Protein AF-A0A1J0M1A1-F1 (afdb_monomer_lite)

pLDDT: mean 91.73, std 4.63, range [64.81, 96.44]

Structure (mmCIF, N/CA/C/O backbone):
data_AF-A0A1J0M1A1-F1
#
_entry.id   AF-A0A1J0M1A1-F1
#
loop_
_atom_site.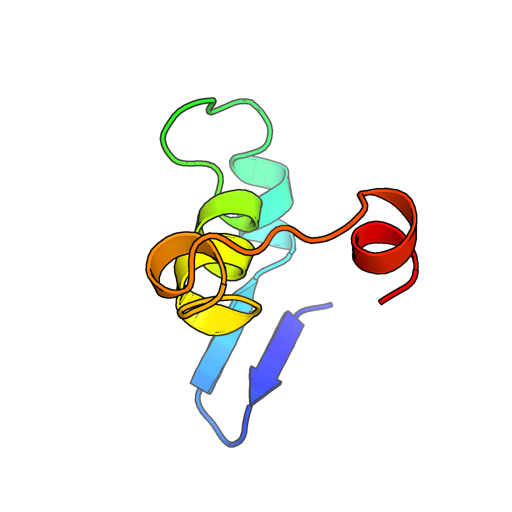group_PDB
_atom_site.id
_atom_site.type_symbol
_atom_site.label_atom_id
_atom_site.label_alt_id
_atom_site.label_comp_id
_atom_site.label_asym_id
_atom_site.label_entity_id
_atom_site.label_seq_id
_atom_site.pdbx_PDB_ins_code
_atom_site.Cartn_x
_atom_site.Cartn_y
_atom_site.Cartn_z
_atom_site.occupancy
_atom_site.B_iso_or_equiv
_atom_site.auth_seq_id
_atom_site.auth_comp_id
_atom_site.auth_asym_id
_atom_site.auth_atom_id
_atom_site.pdbx_PDB_model_num
ATOM 1 N N . ALA A 1 1 ? -6.603 -12.264 6.151 1.00 64.81 1 ALA A N 1
ATOM 2 C CA . ALA A 1 1 ? -5.306 -12.393 5.459 1.00 64.81 1 ALA A CA 1
ATOM 3 C C . ALA A 1 1 ? -4.488 -11.163 5.807 1.00 64.81 1 ALA A C 1
ATOM 5 O O . ALA A 1 1 ? -5.086 -10.104 5.859 1.00 64.81 1 ALA A O 1
ATOM 6 N N . ASN A 1 2 ? -3.195 -11.294 6.085 1.00 83.25 2 ASN A N 1
ATOM 7 C CA . ASN A 1 2 ? -2.307 -10.167 6.382 1.00 83.25 2 ASN A CA 1
ATOM 8 C C . ASN A 1 2 ? -1.063 -10.310 5.505 1.00 83.25 2 ASN A C 1
ATOM 10 O O . ASN A 1 2 ? -0.608 -11.436 5.295 1.00 83.25 2 ASN A O 1
ATOM 14 N N . ILE A 1 3 ? -0.534 -9.200 4.994 1.00 83.62 3 ILE A N 1
ATOM 15 C CA . ILE A 1 3 ? 0.713 -9.212 4.225 1.00 83.62 3 ILE A CA 1
ATOM 16 C C . ILE A 1 3 ? 1.853 -8.942 5.201 1.00 83.62 3 ILE A C 1
ATOM 18 O O . ILE A 1 3 ? 1.927 -7.868 5.799 1.00 83.62 3 ILE A O 1
ATOM 22 N N . MET A 1 4 ? 2.729 -9.931 5.357 1.00 90.94 4 MET A N 1
ATOM 23 C CA . MET A 1 4 ? 3.933 -9.862 6.182 1.00 90.94 4 MET A CA 1
ATOM 24 C C . MET A 1 4 ? 5.160 -9.873 5.275 1.00 90.94 4 MET A C 1
ATOM 26 O O . MET A 1 4 ? 5.176 -10.571 4.260 1.00 90.94 4 MET A O 1
ATOM 30 N N . PHE A 1 5 ? 6.211 -9.157 5.659 1.00 88.19 5 PHE A N 1
ATOM 31 C CA . PHE A 1 5 ? 7.526 -9.326 5.053 1.00 88.19 5 PHE A CA 1
ATOM 32 C C . PHE A 1 5 ? 8.570 -9.462 6.148 1.00 88.19 5 PHE A C 1
ATOM 34 O O . PHE A 1 5 ? 8.781 -8.537 6.930 1.00 88.19 5 PHE A O 1
ATOM 41 N N . LYS A 1 6 ? 9.219 -10.630 6.191 1.00 88.94 6 LYS A N 1
ATOM 42 C CA . LYS A 1 6 ? 9.978 -11.074 7.366 1.00 88.94 6 LYS A CA 1
ATOM 43 C C . LYS A 1 6 ? 9.060 -11.035 8.599 1.00 88.94 6 LYS A C 1
ATOM 45 O O . LYS A 1 6 ? 8.048 -11.730 8.588 1.00 88.94 6 LYS A O 1
ATOM 50 N N . ASP A 1 7 ? 9.367 -10.184 9.574 1.00 89.06 7 ASP A N 1
ATOM 51 C CA . ASP A 1 7 ? 8.612 -10.016 10.821 1.00 89.06 7 ASP A CA 1
ATOM 52 C C . ASP A 1 7 ? 7.766 -8.729 10.847 1.00 89.06 7 ASP A C 1
ATOM 54 O O . ASP A 1 7 ? 7.021 -8.492 11.798 1.00 89.06 7 ASP A O 1
ATOM 58 N N . ASP A 1 8 ? 7.836 -7.911 9.791 1.00 87.94 8 ASP A N 1
ATOM 59 C CA . ASP A 1 8 ? 7.082 -6.665 9.703 1.00 87.94 8 ASP A CA 1
ATOM 60 C C . ASP A 1 8 ? 5.705 -6.910 9.077 1.00 87.94 8 ASP A C 1
ATOM 62 O O . ASP A 1 8 ? 5.579 -7.416 7.955 1.00 87.94 8 ASP A O 1
ATOM 66 N N . LEU A 1 9 ? 4.657 -6.497 9.793 1.00 89.12 9 LEU A N 1
ATOM 67 C CA . LEU A 1 9 ? 3.303 -6.416 9.253 1.00 89.12 9 LEU A CA 1
ATOM 68 C C . LEU A 1 9 ? 3.228 -5.238 8.282 1.00 89.12 9 LEU A C 1
ATOM 70 O O . LEU A 1 9 ? 3.300 -4.080 8.691 1.00 89.12 9 LEU A O 1
ATOM 74 N N . LEU A 1 10 ? 3.082 -5.541 6.993 1.00 90.81 10 LEU A N 1
ATOM 75 C CA . LEU A 1 10 ? 3.013 -4.526 5.947 1.00 90.81 10 LEU A CA 1
ATOM 76 C C . LEU A 1 10 ? 1.582 -4.095 5.632 1.00 90.81 10 LEU A C 1
ATOM 78 O O . LEU A 1 10 ? 1.369 -2.920 5.350 1.00 90.81 10 LEU A O 1
ATOM 82 N N . LEU A 1 11 ? 0.621 -5.022 5.669 1.00 93.06 11 LEU A N 1
ATOM 83 C CA . LEU A 1 11 ? -0.798 -4.717 5.479 1.00 93.06 11 LEU A CA 1
ATOM 84 C C . LEU A 1 11 ? -1.666 -5.597 6.375 1.00 93.06 11 LEU A C 1
ATOM 86 O O . LEU A 1 11 ? -1.605 -6.828 6.314 1.00 93.06 11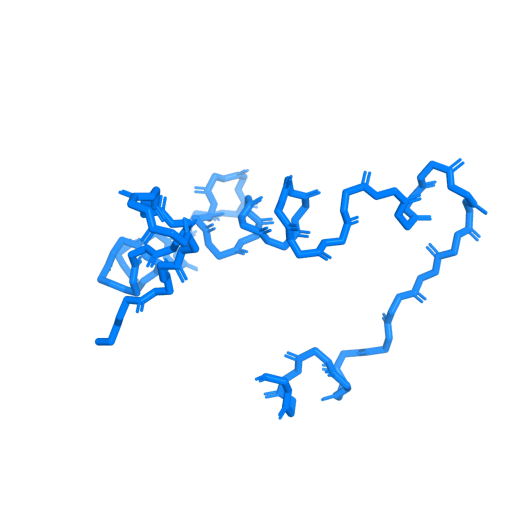 LEU A O 1
ATOM 90 N N . ASP A 1 12 ? -2.538 -4.947 7.138 1.00 93.88 12 ASP A N 1
ATOM 91 C CA . ASP A 1 12 ? -3.656 -5.579 7.827 1.00 93.88 12 ASP A CA 1
ATOM 92 C C . ASP A 1 12 ? -4.928 -5.394 6.990 1.00 93.88 12 ASP A C 1
ATOM 94 O O . ASP A 1 12 ? -5.448 -4.284 6.845 1.00 93.88 12 ASP A O 1
ATOM 98 N N . VAL A 1 13 ? -5.452 -6.488 6.431 1.00 92.31 13 VAL A N 1
ATOM 99 C CA . VAL A 1 13 ? -6.637 -6.421 5.561 1.00 92.31 13 VAL A CA 1
ATOM 100 C C . VAL A 1 13 ? -7.879 -5.991 6.338 1.00 92.31 13 VAL A C 1
ATOM 102 O O . VAL A 1 13 ? -8.768 -5.367 5.763 1.00 92.31 13 VAL A O 1
ATOM 105 N N . LYS A 1 14 ? -7.949 -6.263 7.647 1.00 94.25 14 LYS A N 1
ATOM 106 C CA . LYS A 1 14 ? -9.074 -5.802 8.461 1.00 94.25 14 LYS A CA 1
ATOM 107 C C . LYS A 1 14 ? -9.070 -4.278 8.547 1.00 94.25 14 LYS A C 1
ATOM 109 O O . LYS A 1 14 ? -10.082 -3.661 8.238 1.00 94.25 14 LYS A O 1
ATOM 114 N N . LYS A 1 15 ? -7.912 -3.671 8.827 1.00 93.88 15 LYS A N 1
ATOM 115 C CA . LYS A 1 15 ? -7.761 -2.205 8.812 1.00 93.88 15 LYS A CA 1
ATOM 116 C C . LYS A 1 15 ? -8.039 -1.599 7.437 1.00 93.88 15 LYS A C 1
ATOM 118 O O . LYS A 1 15 ? -8.657 -0.540 7.353 1.00 93.88 15 LYS A O 1
ATOM 123 N N . ALA A 1 16 ? -7.642 -2.276 6.360 1.00 94.12 16 ALA A N 1
ATOM 124 C CA . ALA A 1 16 ? -7.967 -1.854 4.997 1.00 94.12 16 ALA A CA 1
ATOM 125 C C . ALA A 1 16 ? -9.476 -1.826 4.726 1.00 94.12 16 ALA A C 1
ATOM 127 O O . ALA A 1 16 ? -9.977 -0.880 4.120 1.00 94.12 16 ALA A O 1
ATOM 128 N N . ILE A 1 17 ? -10.216 -2.827 5.208 1.00 95.06 17 ILE A N 1
ATOM 129 C CA . ILE A 1 17 ? -11.678 -2.856 5.098 1.00 95.06 17 ILE A CA 1
ATOM 130 C C . ILE A 1 17 ? -12.310 -1.781 5.989 1.00 95.06 17 ILE A C 1
ATOM 132 O O . ILE A 1 17 ? -13.219 -1.082 5.541 1.00 95.06 17 ILE A O 1
ATOM 136 N N . ASP A 1 18 ? -11.816 -1.615 7.214 1.00 96.44 18 ASP A N 1
ATOM 137 C CA . ASP A 1 18 ? -12.350 -0.654 8.183 1.00 96.44 18 ASP A CA 1
ATOM 138 C C . ASP A 1 18 ? -12.179 0.799 7.698 1.00 96.44 18 ASP A C 1
ATOM 140 O O . ASP A 1 18 ? -13.058 1.636 7.897 1.00 96.44 18 ASP A O 1
ATOM 144 N N . THR A 1 19 ? -11.087 1.091 6.986 1.00 96.44 19 THR A N 1
ATOM 145 C CA . THR A 1 19 ? -10.769 2.428 6.449 1.00 96.44 19 THR A CA 1
ATOM 146 C C . THR A 1 19 ? -11.204 2.637 4.995 1.00 96.44 19 THR A C 1
ATOM 148 O O . THR A 1 19 ? -10.922 3.683 4.416 1.00 96.44 19 THR A O 1
ATOM 151 N N . LYS A 1 20 ? -11.947 1.699 4.387 1.00 92.19 20 LYS A N 1
ATOM 152 C CA . LYS A 1 20 ? -12.318 1.748 2.955 1.00 92.19 20 LYS A CA 1
ATOM 153 C C . LYS A 1 20 ? -13.094 3.001 2.525 1.00 92.19 20 LYS A C 1
ATOM 155 O O . LYS A 1 20 ? -13.141 3.309 1.340 1.00 92.19 20 LYS A O 1
ATOM 160 N N . GLY A 1 21 ? -13.760 3.671 3.467 1.00 94.50 21 GLY A N 1
ATOM 161 C CA . GLY A 1 21 ? -14.516 4.902 3.22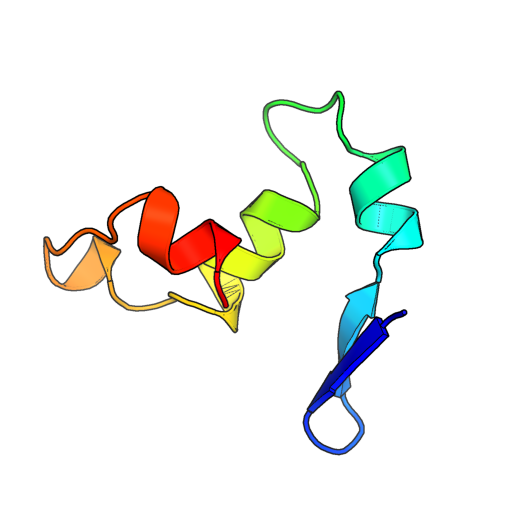1 1.00 94.50 21 GLY A CA 1
ATOM 162 C C . GLY A 1 21 ? -13.697 6.186 3.368 1.00 94.50 21 GLY A C 1
ATOM 163 O O . GLY A 1 21 ? -14.177 7.245 2.969 1.00 94.50 21 GLY A O 1
ATOM 164 N N . ASP A 1 22 ? -12.490 6.115 3.934 1.00 94.88 22 ASP A N 1
ATOM 165 C CA . ASP A 1 22 ? -11.627 7.281 4.115 1.00 94.88 22 ASP A CA 1
ATOM 166 C C . ASP A 1 22 ? -10.850 7.559 2.822 1.00 94.88 22 ASP A C 1
ATOM 168 O O . ASP A 1 22 ? -9.964 6.804 2.421 1.00 94.88 22 ASP A O 1
ATOM 172 N N . GLN A 1 23 ? -11.189 8.665 2.162 1.00 91.25 23 GLN A N 1
ATOM 173 C CA . GLN A 1 23 ? -10.548 9.077 0.913 1.00 91.25 23 GLN A CA 1
ATOM 174 C C . GLN A 1 23 ? -9.095 9.534 1.102 1.00 91.25 23 GLN A C 1
ATOM 176 O O . GLN A 1 23 ? -8.308 9.447 0.163 1.00 91.25 23 GLN A O 1
ATOM 181 N N . MET A 1 24 ? -8.732 10.024 2.290 1.00 92.25 24 MET A N 1
ATOM 182 C CA . MET A 1 24 ? -7.416 10.606 2.567 1.00 92.25 24 MET A CA 1
ATOM 183 C C . MET A 1 24 ? -6.480 9.614 3.261 1.00 92.25 24 MET A C 1
ATOM 185 O O . MET A 1 24 ? -5.279 9.616 2.989 1.00 92.25 24 MET A O 1
ATOM 189 N N . ASN A 1 25 ? -7.019 8.756 4.135 1.00 93.06 25 ASN A N 1
ATOM 190 C CA . ASN A 1 25 ? -6.239 7.853 4.989 1.00 93.06 25 ASN A CA 1
ATOM 191 C C . ASN A 1 25 ? -6.628 6.373 4.861 1.00 93.06 25 ASN A C 1
ATOM 193 O O . ASN A 1 25 ? -6.476 5.616 5.816 1.00 93.06 25 ASN A O 1
ATOM 197 N N . SER A 1 26 ? -7.098 5.938 3.691 1.00 95.00 26 SER A N 1
ATOM 198 C CA . SER A 1 26 ? -7.283 4.510 3.414 1.00 95.00 26 SER A CA 1
ATOM 199 C C . SER A 1 26 ? -5.973 3.739 3.612 1.00 95.00 26 SER A C 1
ATOM 201 O O . SER A 1 26 ? -4.973 4.010 2.940 1.00 95.00 26 SER A O 1
ATOM 203 N N . GLU A 1 27 ? -5.993 2.741 4.496 1.00 95.06 27 GLU A N 1
ATOM 204 C CA . GLU A 1 27 ? -4.842 1.875 4.782 1.00 95.06 27 GLU A CA 1
ATOM 205 C C . GLU A 1 27 ? -4.355 1.167 3.506 1.00 95.06 27 GLU A C 1
ATOM 207 O O . GLU A 1 27 ? -3.155 1.026 3.274 1.00 95.06 27 GLU A O 1
ATOM 212 N N . LEU A 1 28 ? -5.287 0.783 2.623 1.00 94.25 28 LEU A N 1
ATOM 213 C CA . LEU A 1 28 ? -4.964 0.142 1.347 1.00 94.25 28 LEU A CA 1
ATOM 214 C C . LEU A 1 28 ? -4.141 1.071 0.447 1.00 94.25 28 LEU A C 1
ATOM 216 O O . LEU A 1 28 ? -3.146 0.653 -0.148 1.00 94.25 28 LEU A O 1
ATOM 220 N N . PHE A 1 29 ? -4.532 2.344 0.366 1.00 94.75 29 PHE A N 1
ATOM 221 C CA . PHE A 1 29 ? -3.798 3.321 -0.432 1.00 94.75 29 PHE A CA 1
ATOM 222 C C . PHE A 1 29 ? -2.428 3.636 0.177 1.00 94.75 29 PHE A C 1
ATOM 224 O O . PHE A 1 29 ? -1.439 3.733 -0.553 1.00 94.75 29 PHE A O 1
ATOM 231 N N . GLN A 1 30 ? -2.344 3.746 1.506 1.00 94.81 30 GLN A N 1
ATOM 232 C CA . GLN A 1 30 ? -1.072 3.946 2.202 1.00 94.81 30 GLN A CA 1
ATOM 233 C C . GLN A 1 30 ? -0.103 2.789 1.941 1.00 94.81 30 GLN A C 1
ATOM 235 O O . GLN A 1 30 ? 1.053 3.028 1.596 1.00 94.81 30 GLN A O 1
ATOM 240 N N . PHE A 1 31 ? -0.574 1.542 1.993 1.00 94.75 31 PHE A N 1
ATOM 241 C CA . PHE A 1 31 ? 0.240 0.377 1.647 1.00 94.75 31 PHE A CA 1
ATOM 242 C C . PHE A 1 31 ? 0.758 0.427 0.203 1.00 94.75 31 PHE A C 1
ATOM 244 O O . PHE A 1 31 ? 1.955 0.222 -0.027 1.00 94.75 31 PHE A O 1
ATOM 251 N N . PHE A 1 32 ? -0.098 0.753 -0.774 1.00 94.25 32 PHE A N 1
ATOM 252 C CA . PHE A 1 32 ? 0.343 0.878 -2.165 1.00 94.25 32 PHE A CA 1
ATOM 253 C C . PHE A 1 32 ? 1.379 1.984 -2.355 1.00 94.25 32 PHE A C 1
ATOM 255 O O . PHE A 1 32 ? 2.378 1.772 -3.044 1.00 94.25 32 PHE A O 1
ATOM 262 N N . ARG A 1 33 ? 1.181 3.139 -1.718 1.00 93.00 33 ARG A N 1
ATOM 263 C CA . ARG A 1 33 ? 2.098 4.275 -1.814 1.00 93.00 33 ARG A CA 1
ATOM 264 C C . ARG A 1 33 ? 3.428 4.009 -1.117 1.00 93.00 33 ARG A C 1
ATOM 266 O O . ARG A 1 33 ? 4.462 4.334 -1.681 1.00 93.00 33 ARG A O 1
ATOM 273 N N . ASP A 1 34 ? 3.415 3.448 0.087 1.00 93.69 34 ASP A N 1
ATOM 274 C CA . ASP A 1 34 ? 4.591 3.448 0.963 1.00 93.69 34 ASP A CA 1
ATOM 275 C C . ASP A 1 34 ? 5.369 2.127 0.921 1.00 93.69 34 ASP A C 1
ATOM 277 O O . ASP A 1 34 ? 6.570 2.114 1.205 1.00 93.69 34 ASP A O 1
ATOM 281 N N . LYS A 1 35 ? 4.712 1.014 0.563 1.00 92.94 35 LYS A N 1
ATOM 282 C CA . LYS A 1 35 ? 5.306 -0.333 0.587 1.00 92.94 35 LYS A CA 1
ATOM 283 C C . LYS A 1 35 ? 5.345 -0.993 -0.790 1.00 92.94 35 LYS A C 1
ATOM 285 O O . LYS A 1 35 ? 6.423 -1.412 -1.202 1.00 92.94 35 LYS A O 1
ATOM 290 N N . ALA A 1 36 ? 4.221 -1.064 -1.509 1.00 92.25 36 ALA A N 1
ATOM 291 C CA . ALA A 1 36 ? 4.166 -1.786 -2.786 1.00 92.25 36 ALA A CA 1
ATOM 292 C C . ALA A 1 36 ? 4.846 -1.017 -3.934 1.00 92.25 36 ALA A C 1
ATOM 294 O O . ALA A 1 36 ? 5.646 -1.582 -4.678 1.00 92.25 36 ALA A O 1
ATOM 295 N N . PHE A 1 37 ? 4.578 0.289 -4.057 1.00 94.00 37 PHE A N 1
ATOM 296 C CA . PHE A 1 37 ? 5.030 1.118 -5.181 1.00 94.00 37 PHE A CA 1
ATOM 297 C C . PHE A 1 37 ? 5.724 2.442 -4.771 1.00 94.00 37 PHE A C 1
ATOM 299 O O . PHE A 1 37 ? 5.484 3.481 -5.393 1.00 94.00 37 PHE A O 1
ATOM 306 N N . PRO A 1 38 ? 6.665 2.450 -3.802 1.00 92.81 38 PRO A N 1
ATOM 307 C CA . PRO A 1 38 ? 7.190 3.676 -3.178 1.00 92.81 38 PRO A CA 1
ATOM 308 C C . PRO A 1 38 ? 7.999 4.605 -4.082 1.00 92.81 38 PRO A C 1
ATOM 310 O O . PRO A 1 38 ? 8.236 5.770 -3.752 1.00 92.81 38 PRO A O 1
ATOM 313 N N . THR A 1 39 ? 8.474 4.105 -5.221 1.00 93.31 39 THR A N 1
ATOM 314 C CA . THR A 1 39 ? 9.342 4.867 -6.130 1.00 93.31 39 THR A CA 1
ATOM 315 C C . THR A 1 39 ? 8.697 5.182 -7.472 1.00 93.31 39 THR A C 1
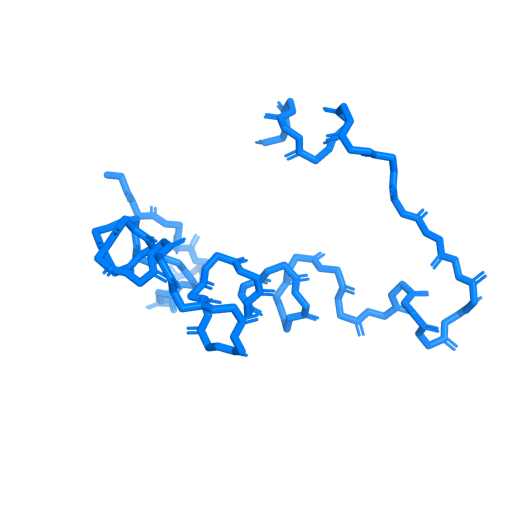ATOM 317 O O . THR A 1 39 ? 9.275 5.953 -8.236 1.00 93.31 39 THR A O 1
ATOM 320 N N . ILE A 1 40 ? 7.505 4.641 -7.752 1.00 89.94 40 ILE A N 1
ATOM 321 C CA . ILE A 1 40 ? 6.852 4.761 -9.062 1.00 89.94 40 ILE A CA 1
ATOM 322 C C . ILE A 1 40 ? 6.568 6.232 -9.390 1.00 89.94 40 ILE A C 1
ATOM 324 O O . ILE A 1 40 ? 7.055 6.736 -10.403 1.00 89.94 40 ILE A O 1
ATOM 328 N N . SER A 1 41 ? 5.930 6.962 -8.472 1.00 85.00 41 SER A N 1
ATOM 329 C CA . SER A 1 41 ? 5.632 8.386 -8.669 1.00 85.00 41 SER A CA 1
ATOM 330 C C . SER A 1 41 ? 6.892 9.253 -8.753 1.00 85.00 41 SER A C 1
ATOM 332 O O . SER A 1 41 ? 6.947 10.179 -9.553 1.00 85.00 41 SER A O 1
ATOM 334 N N . LYS A 1 42 ? 7.949 8.932 -7.987 1.00 91.06 42 LYS A N 1
ATOM 335 C CA . LYS A 1 42 ? 9.232 9.670 -8.030 1.00 91.06 42 LYS A CA 1
ATOM 336 C C . LYS A 1 42 ? 9.944 9.546 -9.379 1.00 91.06 42 LYS A C 1
ATOM 338 O O . LYS A 1 42 ? 10.773 10.386 -9.708 1.00 91.06 42 LYS A O 1
ATOM 343 N N . ARG A 1 43 ? 9.652 8.487 -10.137 1.00 92.69 43 ARG A N 1
ATOM 344 C CA . ARG A 1 43 ? 10.212 8.230 -11.470 1.00 92.69 43 ARG A CA 1
ATOM 345 C C . ARG A 1 43 ? 9.298 8.709 -12.601 1.00 92.69 43 ARG A C 1
ATOM 347 O O . ARG A 1 43 ? 9.597 8.418 -13.752 1.00 92.69 43 ARG A O 1
ATOM 354 N N . ASN A 1 44 ? 8.207 9.419 -12.291 1.00 89.75 44 ASN A N 1
ATOM 355 C CA . ASN A 1 44 ? 7.159 9.798 -13.247 1.00 89.75 44 ASN A CA 1
ATOM 356 C C . ASN A 1 44 ? 6.591 8.591 -14.018 1.00 89.75 44 ASN A C 1
ATOM 358 O O . ASN A 1 44 ? 6.251 8.691 -15.195 1.00 89.75 44 ASN A O 1
ATOM 362 N N . LEU A 1 45 ? 6.516 7.438 -13.352 1.00 90.81 45 LEU A N 1
ATOM 363 C CA . LEU A 1 45 ? 5.905 6.223 -13.878 1.00 90.81 45 LEU A CA 1
ATOM 364 C C . LEU A 1 45 ? 4.544 6.003 -13.212 1.00 90.81 45 LEU A C 1
ATOM 366 O O . LEU A 1 45 ? 4.248 6.587 -12.171 1.00 90.81 45 LEU A O 1
ATOM 370 N N . GLY A 1 46 ? 3.726 5.140 -13.811 1.00 90.88 46 GLY A N 1
ATOM 371 C CA . GLY A 1 46 ? 2.442 4.706 -13.268 1.00 90.88 46 GLY A CA 1
ATOM 372 C C . GLY A 1 46 ? 2.285 3.192 -13.356 1.00 90.88 46 GLY A C 1
ATOM 373 O O . GLY A 1 46 ? 3.008 2.520 -14.093 1.00 90.88 46 GLY A O 1
ATOM 374 N N . VAL A 1 47 ? 1.329 2.664 -12.598 1.00 92.62 47 VAL A N 1
ATOM 375 C CA . VAL A 1 47 ? 0.890 1.265 -12.664 1.00 92.62 47 VAL A CA 1
ATOM 376 C C . VAL A 1 47 ? -0.541 1.210 -13.169 1.00 92.62 47 VAL A C 1
ATOM 378 O O . VAL A 1 47 ? -1.345 2.094 -12.877 1.00 92.62 47 VAL A O 1
ATOM 381 N N . MET A 1 48 ? -0.836 0.178 -13.954 1.00 94.44 48 MET A N 1
ATOM 382 C CA . MET A 1 48 ? -2.174 -0.036 -14.489 1.00 94.44 48 MET A CA 1
ATOM 383 C C . MET A 1 48 ? -3.065 -0.688 -13.419 1.00 94.44 48 MET A C 1
ATOM 385 O O . MET A 1 48 ? -2.580 -1.578 -12.716 1.00 94.44 48 MET A O 1
ATOM 389 N N . PRO A 1 49 ? -4.335 -0.262 -13.266 1.00 92.69 49 PRO A N 1
ATOM 390 C CA . PRO A 1 49 ? -5.212 -0.761 -12.206 1.00 92.69 49 PRO A CA 1
ATOM 391 C C . PRO A 1 49 ? -5.442 -2.276 -12.229 1.00 92.69 49 PRO A C 1
ATOM 393 O O . PRO A 1 49 ? -5.448 -2.898 -11.174 1.00 92.69 49 PRO A O 1
ATOM 396 N N . ASP A 1 50 ? -5.589 -2.868 -13.415 1.00 95.81 50 ASP A N 1
ATOM 397 C CA . ASP A 1 50 ? -5.745 -4.316 -13.616 1.00 95.81 50 ASP A CA 1
ATOM 398 C C . ASP A 1 50 ? -4.582 -5.100 -12.992 1.00 95.81 50 ASP A C 1
ATOM 400 O O . ASP A 1 50 ? -4.791 -5.988 -12.173 1.00 95.81 50 ASP A O 1
ATOM 404 N N . ARG A 1 51 ? -3.345 -4.674 -13.262 1.00 92.94 51 ARG A N 1
ATOM 405 C CA . ARG A 1 51 ? -2.131 -5.299 -12.718 1.00 92.94 51 ARG A CA 1
ATOM 406 C C . ARG A 1 51 ? -1.994 -5.158 -11.205 1.00 92.94 51 ARG A C 1
ATOM 408 O O . ARG A 1 51 ? -1.300 -5.961 -10.595 1.00 92.94 51 ARG A O 1
ATOM 415 N N . VAL A 1 52 ? -2.584 -4.119 -10.614 1.00 93.00 52 VAL A N 1
ATOM 416 C CA . VAL A 1 52 ? -2.592 -3.921 -9.155 1.00 93.00 52 VAL A CA 1
ATOM 417 C C . VAL A 1 52 ? -3.645 -4.808 -8.489 1.00 93.00 52 VAL A C 1
ATOM 419 O O . VAL A 1 52 ? -3.437 -5.221 -7.356 1.00 93.00 52 VAL A O 1
ATOM 422 N N . ILE A 1 53 ? -4.755 -5.099 -9.174 1.00 92.06 53 ILE A N 1
ATOM 423 C CA . ILE A 1 53 ? -5.823 -5.979 -8.675 1.00 92.06 53 ILE A CA 1
ATOM 424 C C . ILE A 1 53 ? -5.423 -7.457 -8.779 1.00 92.06 53 ILE A C 1
ATOM 426 O O . ILE A 1 53 ? -5.758 -8.230 -7.88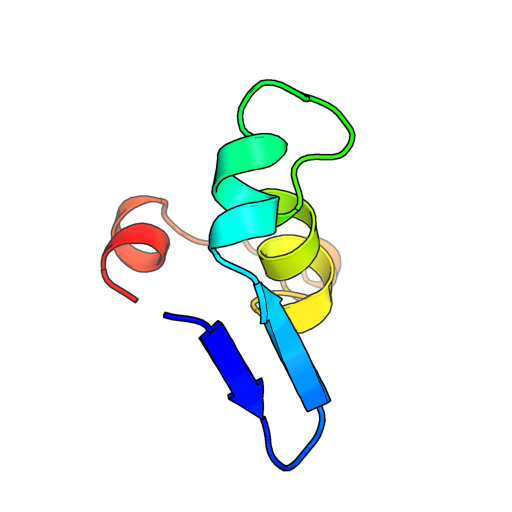6 1.00 92.06 53 ILE A O 1
ATOM 430 N N . ASP A 1 54 ? -4.719 -7.838 -9.847 1.00 92.94 54 ASP A N 1
ATOM 431 C CA . ASP A 1 54 ? -4.271 -9.220 -10.075 1.00 92.94 54 ASP A CA 1
ATOM 432 C C . ASP A 1 54 ? -3.126 -9.666 -9.138 1.00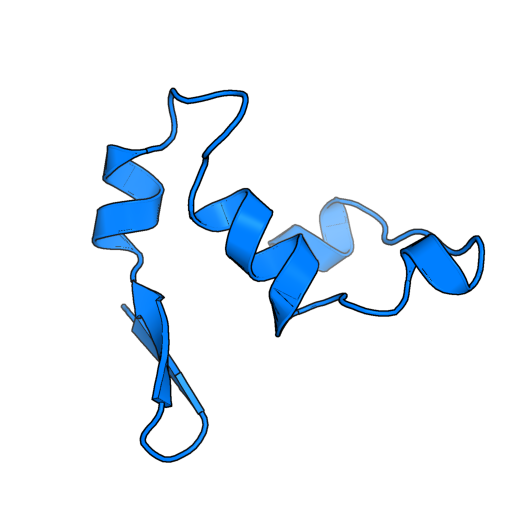 92.94 54 ASP A C 1
ATOM 434 O O . ASP A 1 54 ? -2.896 -10.868 -8.991 1.00 92.94 54 ASP A O 1
ATOM 438 N N . MET A 1 55 ? -2.387 -8.716 -8.548 1.00 89.44 55 MET A N 1
ATOM 439 C CA . MET A 1 55 ? -1.244 -8.947 -7.644 1.00 89.44 55 MET A CA 1
ATOM 440 C C . MET A 1 55 ? -1.690 -9.287 -6.219 1.00 89.44 55 MET A C 1
ATOM 442 O O . MET A 1 55 ? -1.139 -10.266 -5.666 1.00 89.44 55 MET A O 1
#

Secondary structure (DSSP, 8-state):
-EEEETTEEEEEHHHHHHTTT-TTT-HHHHHIIIIISTTTGGGT----HHHHH--

Radius of gyration: 11.95 Å; chains: 1; bounding box: 25×23×25 Å

Organism: NCBI:txid119224

Foldseek 3Di:
DFDDDPHDGLGDVVQQVVCVPPPPDRRVVCSCCVPVPVCQVVVVHDDDPVVVVVD

Sequence (55 aa):
ANIMFKDDLLLDVKKAIDTKGDQMNSELFQFFRDKAFPTISKRNLGVMPDRVIDM

InterPro domains:
  IPR038765 Papain-like cysteine peptidase superfamily [SSF54001] (2-55)